Protein AF-A0A1X7UAL9-F1 (afdb_monomer_lite)

InterPro domains:
  IPR001965 Zinc finger, PHD-type [SM00249] (26-77)
  IPR013083 Zinc finger, RING/FYVE/PHD-type [G3DSA:3.30.40.10] (3-79)
  IPR034732 Extended PHD (ePHD) domain [PS51805] (1-77)
  IPR050701 Histone Modification Regulator [PTHR13793] (2-86)

Foldseek 3Di:
DAPDPVVSDDDDCVPVPPDPPFQQDQAPQPRDSPPDGWDFAPPPPGRHTHDPVSCVVVQWDWDADPNDTDTHDPVCSVVRPPPDDTQQDWDWDQDPDRDIDIDGHHDDDDFDWDWDADPVRDIDIDGPVPDDDPPDPDDPVVVVVVPPDPDPDDDDDD

Secondary structure (DSSP, 8-state):
-EEETTTTEEE--TTS-TTSTTSSPPPTTT--SSSS-EEE--STT---EEEHHHHHHTTPPEEEETTEEEEPPTTTGGGTSSSPPPTT-EEEEEETTTEEEEEE--------EEEEE-TTS-EEEEEGGG---TTS---HHHHHHTTS----------

Structure (mmCIF, N/CA/C/O backbone):
data_AF-A0A1X7UAL9-F1
#
_entry.id   AF-A0A1X7UAL9-F1
#
loop_
_atom_site.group_PDB
_atom_site.id
_atom_site.type_symbol
_atom_site.label_atom_id
_atom_site.label_alt_id
_atom_site.label_comp_id
_atom_site.label_asym_id
_atom_site.label_entity_id
_atom_site.label_seq_id
_atom_site.pdbx_PDB_ins_code
_atom_site.Cartn_x
_atom_site.Cartn_y
_atom_site.Cartn_z
_atom_site.occupancy
_atom_site.B_iso_or_equiv
_atom_site.auth_seq_id
_atom_site.auth_comp_id
_atom_site.auth_asym_id
_atom_site.auth_atom_id
_atom_site.pdbx_PDB_model_num
ATOM 1 N N . MET A 1 1 ? -0.526 5.353 -20.023 1.00 72.44 1 MET A N 1
ATOM 2 C CA . MET A 1 1 ? -1.793 6.107 -20.126 1.00 72.44 1 MET A CA 1
ATOM 3 C C . MET A 1 1 ? -2.829 5.142 -20.661 1.00 72.44 1 MET A C 1
ATOM 5 O O . MET A 1 1 ? -2.462 4.330 -21.499 1.00 72.44 1 MET A O 1
ATOM 9 N N . PHE A 1 2 ? -4.043 5.146 -20.127 1.00 85.00 2 PHE A N 1
ATOM 10 C CA . PHE A 1 2 ? -5.127 4.332 -20.676 1.00 85.00 2 PHE A CA 1
ATOM 11 C C . PHE A 1 2 ? -5.863 5.142 -21.737 1.00 85.00 2 PHE A C 1
ATOM 13 O O . PHE A 1 2 ? -5.919 6.365 -21.621 1.00 85.00 2 PHE A O 1
ATOM 20 N N . GLU A 1 3 ? -6.385 4.475 -22.759 1.00 87.31 3 GLU A N 1
ATOM 21 C CA . GLU A 1 3 ? -7.260 5.119 -23.742 1.00 87.31 3 GLU A CA 1
ATOM 22 C C . GLU A 1 3 ? -8.563 5.572 -23.077 1.00 87.31 3 GLU A C 1
ATOM 24 O O . GLU A 1 3 ? -8.964 6.723 -23.224 1.00 87.31 3 GLU A O 1
ATOM 29 N N . ASN A 1 4 ? -9.153 4.704 -22.247 1.00 86.19 4 ASN A N 1
ATOM 30 C CA . ASN A 1 4 ? -10.251 5.053 -21.358 1.00 86.19 4 ASN A CA 1
ATOM 31 C C . ASN A 1 4 ? -9.783 5.026 -19.883 1.00 86.19 4 ASN A C 1
ATOM 33 O O . ASN A 1 4 ? -9.446 3.952 -19.372 1.00 86.19 4 ASN A O 1
ATOM 37 N N . PRO A 1 5 ? -9.749 6.173 -19.178 1.00 86.44 5 PRO A N 1
ATOM 38 C CA . PRO A 1 5 ? -9.297 6.247 -17.788 1.00 86.44 5 PRO A CA 1
ATOM 39 C C . PRO A 1 5 ? -10.284 5.639 -16.781 1.00 86.44 5 PRO A C 1
ATOM 41 O O . PRO A 1 5 ? -9.836 5.076 -15.781 1.00 86.44 5 PRO A O 1
ATOM 44 N N . ASP A 1 6 ? -11.591 5.695 -17.053 1.00 87.38 6 ASP A N 1
ATOM 45 C CA . ASP A 1 6 ? -12.627 5.149 -16.166 1.00 87.38 6 ASP A CA 1
ATOM 46 C C . ASP A 1 6 ? -12.628 3.620 -16.210 1.00 87.38 6 ASP A C 1
ATOM 48 O O . ASP A 1 6 ? -12.648 2.945 -15.179 1.00 87.38 6 ASP A O 1
ATOM 52 N N . ARG A 1 7 ? -12.528 3.065 -17.422 1.00 88.56 7 ARG A N 1
ATOM 53 C CA . ARG A 1 7 ? -12.485 1.614 -17.656 1.00 88.56 7 ARG A CA 1
ATOM 54 C C . ARG A 1 7 ? -11.087 1.013 -17.504 1.00 88.56 7 ARG A C 1
ATOM 56 O O . ARG A 1 7 ? -10.958 -0.203 -17.425 1.00 88.56 7 ARG A O 1
ATOM 63 N N . LYS A 1 8 ? -10.048 1.855 -17.434 1.00 89.06 8 LYS A N 1
ATOM 64 C CA . LYS A 1 8 ? -8.630 1.464 -17.320 1.00 89.06 8 LYS A CA 1
ATOM 65 C C . LYS A 1 8 ? -8.203 0.488 -18.417 1.00 89.06 8 LYS A C 1
ATOM 67 O O . LYS A 1 8 ? -7.439 -0.448 -18.181 1.00 89.06 8 LYS A O 1
ATOM 72 N N . GLU A 1 9 ? -8.673 0.731 -19.635 1.00 86.69 9 GLU A N 1
ATOM 73 C CA . GLU A 1 9 ? -8.399 -0.121 -20.788 1.00 86.69 9 GLU A CA 1
ATOM 74 C C . GLU A 1 9 ? -8.551 0.638 -22.119 1.00 86.69 9 GLU A C 1
ATOM 76 O O . GLU A 1 9 ? -9.321 1.597 -22.195 1.00 86.69 9 GLU A O 1
ATOM 81 N N . PRO A 1 10 ? -7.843 0.205 -23.177 1.00 87.50 10 PRO A N 1
ATOM 82 C CA . PRO A 1 10 ? -6.565 -0.510 -23.135 1.00 87.50 10 PRO A CA 1
ATOM 83 C C . PRO A 1 10 ? -5.415 0.378 -22.618 1.00 87.50 10 PRO A C 1
ATOM 85 O O . PRO A 1 10 ? -5.495 1.608 -22.585 1.00 87.50 10 PRO A O 1
ATOM 88 N N . ILE A 1 11 ? -4.308 -0.250 -22.207 1.00 82.56 11 ILE A N 1
ATOM 89 C CA . ILE A 1 11 ? -3.069 0.470 -21.876 1.00 82.56 11 ILE A CA 1
ATOM 90 C C . ILE A 1 11 ? -2.415 0.926 -23.183 1.00 82.56 11 ILE A C 1
ATOM 92 O O . ILE A 1 11 ? -1.968 0.102 -23.979 1.00 82.56 11 ILE A O 1
ATOM 96 N N . LEU A 1 12 ? -2.275 2.235 -23.377 1.00 81.81 12 LEU A N 1
ATOM 97 C CA . LEU A 1 12 ? -1.528 2.795 -24.499 1.00 81.81 12 LEU A CA 1
ATOM 98 C C . LEU A 1 12 ? -0.024 2.612 -24.259 1.00 81.81 12 LEU A C 1
ATOM 100 O O . LEU A 1 12 ? 0.586 3.318 -23.446 1.00 81.81 12 LEU A O 1
ATOM 104 N N . LEU A 1 13 ? 0.575 1.657 -24.976 1.00 73.81 13 LEU A N 1
ATOM 105 C CA . LEU A 1 13 ? 2.001 1.319 -24.879 1.00 73.81 13 LEU A CA 1
ATOM 106 C C . LEU A 1 13 ? 2.903 2.213 -25.747 1.00 73.81 13 LEU A C 1
ATOM 108 O O . LEU A 1 13 ? 4.116 2.191 -25.574 1.00 73.81 13 LEU A O 1
ATOM 112 N N . ASN A 1 14 ? 2.340 3.022 -26.647 1.00 71.56 14 ASN A N 1
ATOM 113 C CA . ASN A 1 14 ? 3.104 3.788 -27.646 1.00 71.56 14 ASN A CA 1
ATOM 114 C C . ASN A 1 14 ? 4.049 4.832 -27.022 1.00 71.56 14 ASN A C 1
ATOM 116 O O . ASN A 1 14 ? 5.094 5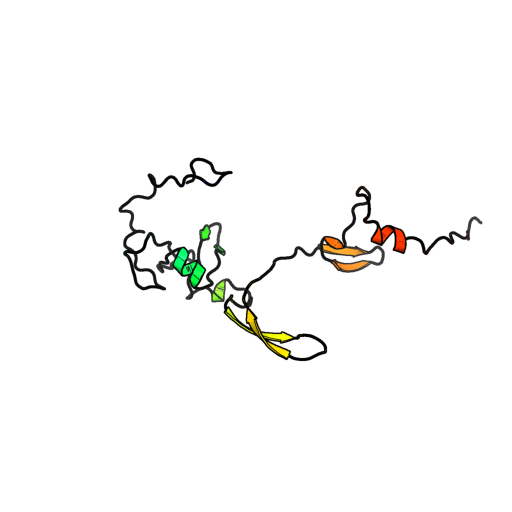.138 -27.585 1.00 71.56 14 ASN A O 1
ATOM 120 N N . ASN A 1 15 ? 3.711 5.324 -25.826 1.00 65.94 15 ASN A N 1
ATOM 121 C CA . ASN A 1 15 ? 4.517 6.293 -25.076 1.00 65.94 15 ASN A CA 1
ATOM 122 C C . ASN A 1 15 ? 5.477 5.638 -24.069 1.00 65.94 15 ASN A C 1
ATOM 124 O O . ASN A 1 15 ? 6.272 6.326 -23.427 1.00 65.94 15 ASN A O 1
ATOM 128 N N . LEU A 1 16 ? 5.428 4.310 -23.914 1.00 65.00 16 LEU A N 1
ATOM 129 C CA . LEU A 1 16 ? 6.483 3.568 -23.235 1.00 65.00 16 LEU A CA 1
ATOM 130 C C . LEU A 1 16 ? 7.595 3.401 -24.257 1.00 65.00 16 LEU A C 1
ATOM 132 O O . LEU A 1 16 ? 7.561 2.493 -25.084 1.00 65.00 16 LEU A O 1
ATOM 136 N N . SER A 1 17 ? 8.562 4.312 -24.237 1.00 56.16 17 SER A N 1
ATOM 137 C CA . SER A 1 17 ? 9.705 4.264 -25.142 1.00 56.16 17 SER A CA 1
ATOM 138 C C . SER A 1 17 ? 10.365 2.888 -25.016 1.00 56.16 17 SER A C 1
ATOM 140 O O . SER A 1 17 ? 11.026 2.599 -24.012 1.00 56.16 17 SER A O 1
ATOM 142 N N . ARG A 1 18 ? 10.155 2.032 -26.026 1.00 51.66 18 ARG A N 1
ATOM 143 C CA . ARG A 1 18 ? 10.855 0.760 -26.241 1.00 51.66 18 ARG A CA 1
ATOM 144 C C . ARG A 1 18 ? 12.320 1.108 -26.519 1.00 51.66 18 ARG A C 1
ATOM 146 O O . ARG A 1 18 ? 12.716 1.268 -27.664 1.00 51.66 18 ARG A O 1
ATOM 153 N N . GLY A 1 19 ? 13.085 1.353 -25.457 1.00 50.38 19 GLY A N 1
ATOM 154 C CA . GLY A 1 19 ? 14.436 1.923 -25.528 1.00 50.38 19 GLY A CA 1
ATOM 155 C C . GLY A 1 19 ? 14.742 3.003 -24.487 1.00 50.38 19 GLY A C 1
ATOM 156 O O . GLY A 1 19 ? 15.886 3.436 -24.389 1.00 50.38 19 GLY A O 1
ATOM 157 N N . SER A 1 20 ? 13.770 3.427 -23.676 1.00 53.66 20 SER A N 1
ATOM 158 C CA . SER A 1 20 ? 14.056 4.279 -22.519 1.00 53.66 20 SER A CA 1
ATOM 159 C C . SER A 1 20 ? 14.874 3.511 -21.481 1.00 53.66 20 SER A C 1
ATOM 161 O O . SER A 1 20 ? 14.705 2.302 -21.317 1.00 53.66 20 SER A O 1
ATOM 163 N N . SER A 1 21 ? 15.724 4.218 -20.731 1.00 57.16 21 SER A N 1
ATOM 164 C CA . SER A 1 21 ? 16.585 3.701 -19.649 1.00 57.16 21 SER A CA 1
ATOM 165 C C . SER A 1 21 ? 15.919 2.752 -18.637 1.00 57.16 21 SER A C 1
ATOM 167 O O . SER A 1 21 ? 16.626 2.197 -17.811 1.00 57.16 21 SER A O 1
ATOM 169 N N . ARG A 1 22 ? 14.596 2.548 -18.665 1.00 56.75 22 ARG A N 1
ATOM 170 C CA . ARG A 1 22 ? 13.803 1.734 -17.729 1.00 56.75 22 ARG A CA 1
ATOM 171 C C . ARG A 1 22 ? 13.667 0.253 -18.115 1.00 56.75 22 ARG A C 1
ATOM 173 O O . ARG A 1 22 ? 13.462 -0.570 -17.229 1.00 56.75 22 ARG A O 1
ATOM 180 N N . THR A 1 23 ? 13.811 -0.113 -19.393 1.00 58.22 23 THR A N 1
ATOM 181 C CA . THR A 1 23 ? 13.691 -1.518 -19.859 1.00 58.22 23 THR A CA 1
ATOM 182 C C . THR A 1 23 ? 15.023 -2.279 -19.872 1.00 58.22 23 THR A C 1
ATOM 184 O O . THR A 1 23 ? 15.072 -3.416 -20.321 1.00 58.22 23 THR A O 1
ATOM 187 N N . ARG A 1 24 ? 16.121 -1.651 -19.426 1.00 68.31 24 ARG A N 1
ATOM 188 C CA . ARG A 1 24 ? 17.458 -2.273 -19.300 1.00 68.31 24 ARG A CA 1
ATOM 189 C C . ARG A 1 24 ? 17.952 -2.385 -17.857 1.00 68.31 24 ARG A C 1
ATOM 191 O O . ARG A 1 24 ? 19.037 -2.912 -17.633 1.00 68.31 24 ARG A O 1
ATOM 198 N N . GLN A 1 25 ? 17.199 -1.869 -16.888 1.00 84.31 25 GLN A N 1
ATOM 199 C CA . GLN A 1 25 ? 17.623 -1.915 -15.491 1.00 84.31 25 GLN A CA 1
ATOM 200 C C . GLN A 1 25 ? 17.451 -3.319 -14.924 1.00 84.31 25 GLN A C 1
ATOM 202 O O . GLN A 1 25 ? 16.542 -4.052 -15.308 1.00 84.31 25 GLN A O 1
ATOM 207 N N . LYS A 1 26 ? 18.337 -3.681 -13.996 1.00 90.44 26 LYS A N 1
ATOM 208 C CA . LYS A 1 26 ? 18.282 -4.953 -13.280 1.00 90.44 26 LYS A CA 1
ATOM 209 C C . LYS A 1 26 ? 17.371 -4.797 -12.067 1.00 90.44 26 LYS A C 1
ATOM 211 O O . LYS A 1 26 ? 17.609 -3.926 -11.228 1.00 90.44 26 LYS A O 1
ATOM 216 N N . CYS A 1 27 ? 16.342 -5.632 -11.966 1.00 91.69 27 CYS A N 1
ATOM 217 C CA . CYS A 1 27 ? 15.481 -5.640 -10.789 1.00 91.69 27 CYS A CA 1
ATOM 218 C C . CYS A 1 27 ? 16.272 -6.110 -9.558 1.00 91.69 27 CYS A C 1
ATOM 220 O O . CYS A 1 27 ? 16.912 -7.156 -9.603 1.00 91.69 27 CYS A O 1
ATOM 222 N N . SER A 1 28 ? 16.201 -5.386 -8.438 1.00 91.81 28 SER A N 1
ATOM 223 C CA . SER A 1 28 ? 16.931 -5.765 -7.218 1.00 91.81 28 SER A CA 1
ATOM 224 C C . SER A 1 28 ? 16.343 -6.970 -6.476 1.00 91.81 28 SER A C 1
ATOM 226 O O . SER A 1 28 ? 16.976 -7.456 -5.550 1.00 91.81 28 SER A O 1
ATOM 228 N N . ILE A 1 29 ? 15.140 -7.423 -6.846 1.00 90.06 29 ILE A N 1
ATOM 229 C CA . ILE A 1 29 ? 14.481 -8.592 -6.245 1.00 90.06 29 ILE A CA 1
ATOM 230 C C . ILE A 1 29 ? 14.855 -9.853 -7.027 1.00 90.06 29 ILE A C 1
ATOM 232 O O . ILE A 1 29 ? 15.452 -10.766 -6.474 1.00 90.06 29 ILE A O 1
ATOM 236 N N . CYS A 1 30 ? 14.537 -9.901 -8.325 1.00 90.88 30 CYS A N 1
ATOM 237 C CA . CYS A 1 30 ? 14.758 -11.101 -9.137 1.00 90.88 30 CYS A CA 1
ATOM 238 C C . CYS A 1 30 ? 16.102 -11.115 -9.874 1.00 90.88 30 CYS A C 1
ATOM 240 O O . CYS A 1 30 ? 16.415 -12.099 -10.527 1.00 90.88 30 CYS A O 1
ATOM 242 N N . SER A 1 31 ? 16.887 -10.035 -9.810 1.00 88.81 31 SER A N 1
ATOM 243 C CA . SER A 1 31 ? 18.175 -9.908 -10.505 1.00 88.81 31 SER A CA 1
ATOM 244 C C . SER A 1 31 ? 18.115 -10.067 -12.032 1.00 88.81 31 SER A C 1
ATOM 246 O O . SER A 1 31 ? 19.150 -10.209 -12.672 1.00 88.81 31 SER A O 1
ATOM 248 N N . GLU A 1 32 ? 16.936 -9.950 -12.637 1.00 83.50 32 GLU A N 1
ATOM 249 C CA . GLU A 1 32 ? 16.747 -10.050 -14.085 1.00 83.50 32 GLU A CA 1
ATOM 250 C C . GLU A 1 32 ? 16.402 -8.690 -14.696 1.00 83.50 32 GLU A C 1
ATOM 252 O O . GLU A 1 32 ? 15.807 -7.828 -14.041 1.00 83.50 32 GLU A O 1
ATOM 257 N N . SER A 1 33 ? 16.776 -8.507 -15.964 1.00 74.62 33 SER A N 1
ATOM 258 C CA . SER A 1 33 ? 16.443 -7.324 -16.776 1.00 74.62 33 SER A CA 1
ATOM 259 C C . SER A 1 33 ? 15.566 -7.645 -17.992 1.00 74.62 33 SER A C 1
ATOM 261 O O . SER A 1 33 ? 15.082 -6.733 -18.656 1.00 74.62 33 SER A O 1
ATOM 263 N N . LYS A 1 34 ? 15.345 -8.932 -18.302 1.00 68.88 34 LYS A N 1
ATOM 264 C CA . LYS A 1 34 ? 14.634 -9.381 -19.516 1.00 68.88 34 LYS A CA 1
ATOM 265 C C . LYS A 1 34 ? 13.130 -9.611 -19.323 1.00 68.88 34 LYS A C 1
ATOM 267 O O . LYS A 1 34 ? 12.438 -9.859 -20.304 1.00 68.88 34 LYS A O 1
ATOM 272 N N . SER A 1 35 ? 12.616 -9.544 -18.094 1.00 72.00 35 SER A N 1
ATOM 273 C CA . SER A 1 35 ? 11.234 -9.929 -17.764 1.00 72.00 35 SER A CA 1
ATOM 274 C C . SER A 1 35 ? 10.226 -8.773 -17.720 1.00 72.00 35 SER A C 1
ATOM 276 O O . SER A 1 35 ? 9.070 -8.992 -17.362 1.00 72.00 35 SER A O 1
ATOM 278 N N . GLY A 1 36 ? 10.611 -7.553 -18.113 1.00 76.44 36 GLY A N 1
ATOM 279 C CA . GLY A 1 36 ? 9.679 -6.430 -18.216 1.00 76.44 36 GLY A CA 1
ATOM 280 C C . GLY A 1 36 ? 10.316 -5.060 -17.997 1.00 76.44 36 GLY A C 1
ATOM 281 O O . GLY A 1 36 ? 11.528 -4.885 -18.083 1.00 76.44 36 GLY A O 1
ATOM 282 N N . ALA A 1 37 ? 9.474 -4.059 -17.732 1.00 84.00 37 ALA A N 1
ATOM 283 C CA . ALA A 1 37 ? 9.918 -2.711 -17.395 1.00 84.00 37 ALA A CA 1
ATOM 284 C C . ALA A 1 37 ? 10.133 -2.574 -15.883 1.00 84.00 37 ALA A C 1
ATOM 286 O O . ALA A 1 37 ? 9.265 -2.944 -15.087 1.00 84.00 37 ALA A O 1
ATOM 287 N N . CYS A 1 38 ? 11.264 -1.990 -15.489 1.00 89.06 38 CYS A N 1
ATOM 288 C CA . CYS A 1 38 ? 11.510 -1.638 -14.099 1.00 89.06 38 CYS A CA 1
ATOM 289 C C . CYS A 1 38 ? 11.036 -0.213 -13.784 1.00 89.06 38 CYS A C 1
ATOM 291 O O . CYS A 1 38 ? 11.149 0.708 -14.598 1.00 89.06 38 CYS A O 1
ATOM 293 N N . VAL A 1 39 ? 10.572 -0.019 -12.553 1.00 90.00 39 VAL A N 1
ATOM 294 C CA . VAL A 1 39 ? 10.327 1.289 -11.942 1.00 90.00 39 VAL A CA 1
ATOM 295 C C . VAL A 1 39 ? 11.425 1.596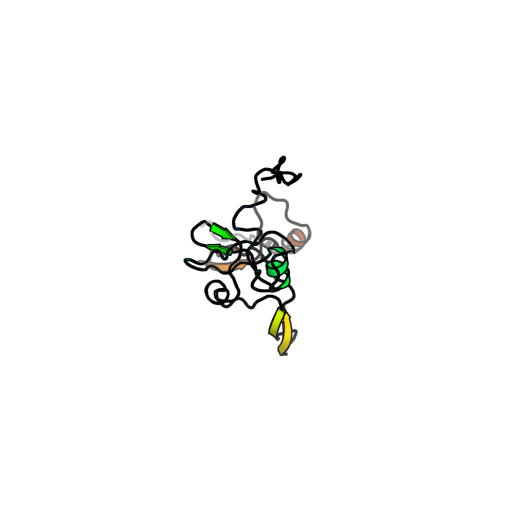 -10.927 1.00 90.00 39 VAL A C 1
ATOM 297 O O . VAL A 1 39 ? 11.958 0.692 -10.284 1.00 90.00 39 VAL A O 1
ATOM 300 N N . GLN A 1 40 ? 11.798 2.869 -10.815 1.00 92.06 40 GLN A N 1
ATOM 301 C CA . GLN A 1 40 ? 12.778 3.327 -9.833 1.00 92.06 40 GLN A CA 1
ATOM 302 C C . GLN A 1 40 ? 12.100 3.538 -8.477 1.00 92.06 40 GLN A C 1
ATOM 304 O O . GLN A 1 40 ? 10.961 4.006 -8.425 1.00 92.06 40 GLN A O 1
ATOM 309 N N . CYS A 1 41 ? 12.816 3.229 -7.398 1.00 92.88 41 CYS A N 1
ATOM 310 C CA . CYS A 1 41 ? 12.436 3.601 -6.039 1.00 92.88 41 CYS A CA 1
ATOM 311 C C . CYS A 1 41 ? 12.138 5.106 -5.956 1.00 92.88 41 CYS A C 1
ATOM 313 O O . CYS A 1 41 ? 12.919 5.918 -6.455 1.00 92.88 41 CYS A O 1
ATOM 315 N N . ILE A 1 42 ? 11.037 5.481 -5.304 1.00 93.31 42 ILE A N 1
ATOM 316 C CA . ILE A 1 42 ? 10.647 6.894 -5.163 1.00 93.31 42 ILE A CA 1
ATOM 317 C C . ILE A 1 42 ? 11.468 7.653 -4.112 1.00 93.31 42 ILE A C 1
ATOM 319 O O . ILE A 1 42 ? 11.393 8.880 -4.055 1.00 93.31 42 ILE A O 1
ATOM 323 N N . TRP A 1 43 ? 12.253 6.942 -3.296 1.00 92.69 43 TRP A N 1
ATOM 324 C CA . TRP A 1 43 ? 13.073 7.543 -2.248 1.00 92.69 43 TRP A CA 1
ATOM 325 C C . TRP A 1 43 ? 14.130 8.503 -2.831 1.00 92.69 43 TRP A C 1
ATOM 327 O O . TRP A 1 43 ? 14.774 8.159 -3.834 1.00 92.69 43 TRP A O 1
ATOM 337 N N . PRO A 1 44 ? 14.353 9.693 -2.232 1.00 90.31 44 PRO A N 1
ATOM 338 C CA . PRO A 1 44 ? 15.320 10.662 -2.732 1.00 90.31 44 PRO A CA 1
ATOM 339 C C . PRO A 1 44 ? 16.707 10.046 -2.928 1.00 90.31 44 PRO A C 1
ATOM 341 O O . PRO A 1 44 ? 17.236 9.372 -2.049 1.00 90.31 44 PRO A O 1
ATOM 344 N N . LYS A 1 45 ? 17.312 10.293 -4.098 1.00 90.81 45 LYS A N 1
ATOM 345 C CA . LYS A 1 45 ? 18.655 9.801 -4.468 1.00 90.81 45 LYS A CA 1
ATOM 346 C C . LYS A 1 45 ? 18.805 8.266 -4.443 1.00 90.81 45 LYS A C 1
ATOM 348 O O . LYS A 1 45 ? 19.927 7.764 -4.443 1.00 90.81 45 LYS A O 1
ATOM 353 N N . CYS A 1 46 ? 17.710 7.504 -4.481 1.00 92.12 46 CYS A N 1
ATOM 354 C CA . CYS A 1 46 ? 17.766 6.053 -4.607 1.00 92.12 46 CYS A CA 1
ATOM 355 C C . CYS A 1 46 ? 17.705 5.605 -6.074 1.00 92.12 46 CYS A C 1
ATOM 357 O O . CYS A 1 46 ? 16.742 5.890 -6.778 1.00 92.12 46 CYS A O 1
ATOM 359 N N . TYR A 1 47 ? 18.686 4.818 -6.519 1.00 91.69 47 TYR A N 1
ATOM 360 C CA . TYR A 1 47 ? 18.741 4.242 -7.874 1.00 91.69 47 TYR A CA 1
ATOM 361 C C . TYR A 1 47 ? 18.427 2.741 -7.891 1.00 91.69 47 TYR A C 1
ATOM 363 O O . TYR A 1 47 ? 18.956 1.988 -8.702 1.00 91.69 47 TYR A O 1
ATOM 371 N N . THR A 1 48 ? 17.599 2.280 -6.951 1.00 91.88 48 THR A N 1
ATOM 372 C CA . THR A 1 48 ? 17.148 0.881 -6.932 1.00 91.88 48 THR A CA 1
ATOM 373 C C . THR A 1 48 ? 15.980 0.722 -7.893 1.00 91.88 48 THR A C 1
ATOM 375 O O . THR A 1 48 ? 15.054 1.533 -7.862 1.00 91.88 48 THR A O 1
ATOM 378 N N . TYR A 1 49 ? 16.013 -0.324 -8.713 1.00 92.12 49 TYR A N 1
ATOM 379 C CA . TYR A 1 49 ? 14.994 -0.611 -9.714 1.00 92.12 49 TYR A CA 1
ATOM 380 C C . TYR A 1 49 ? 14.284 -1.923 -9.405 1.00 92.12 49 TYR A C 1
ATOM 382 O O . TYR A 1 49 ? 14.902 -2.890 -8.958 1.00 92.12 49 TYR A O 1
ATOM 390 N N . LEU A 1 50 ? 12.976 -1.955 -9.634 1.00 91.62 50 LEU A N 1
ATOM 391 C CA . LEU A 1 50 ? 12.108 -3.076 -9.295 1.00 91.62 50 LEU A CA 1
ATOM 392 C C . LEU A 1 50 ? 11.122 -3.318 -10.436 1.00 91.62 50 LEU A C 1
ATOM 394 O O . LEU A 1 50 ? 10.586 -2.360 -10.991 1.00 91.62 50 LEU A O 1
ATOM 398 N N . HIS A 1 51 ? 10.820 -4.574 -10.761 1.00 91.44 51 HIS A N 1
ATOM 399 C CA . HIS A 1 51 ? 9.588 -4.854 -11.496 1.00 91.44 51 HIS A CA 1
ATOM 400 C C . HIS A 1 51 ? 8.394 -4.559 -10.590 1.00 91.44 51 HIS A C 1
ATOM 402 O O . HIS A 1 51 ? 8.426 -4.895 -9.405 1.00 91.44 51 HIS A O 1
ATOM 408 N N . VAL A 1 52 ? 7.330 -3.984 -11.155 1.00 88.69 52 VAL A N 1
ATOM 409 C CA . VAL A 1 52 ? 6.075 -3.734 -10.423 1.00 88.69 52 VAL A CA 1
ATOM 410 C C . VAL A 1 52 ? 5.540 -5.036 -9.822 1.00 88.69 52 VAL A C 1
ATOM 412 O O . VAL A 1 52 ? 5.195 -5.076 -8.647 1.00 88.69 52 VAL A O 1
ATOM 415 N N . THR A 1 53 ? 5.571 -6.124 -10.593 1.00 89.12 53 THR A N 1
ATOM 416 C CA . THR A 1 53 ? 5.156 -7.454 -10.134 1.00 89.12 53 THR A CA 1
ATOM 417 C C . THR A 1 53 ? 6.067 -8.002 -9.038 1.00 89.12 53 THR A C 1
ATOM 419 O O . THR A 1 53 ? 5.570 -8.484 -8.028 1.00 89.12 53 THR A O 1
ATOM 422 N N . CYS A 1 54 ? 7.395 -7.896 -9.171 1.00 90.50 54 CYS A N 1
ATOM 423 C CA . CYS A 1 54 ? 8.311 -8.327 -8.109 1.00 90.50 54 CYS A CA 1
ATOM 424 C C . CYS A 1 54 ? 8.075 -7.557 -6.806 1.00 90.50 54 CYS A C 1
ATOM 426 O O . CYS A 1 54 ? 8.093 -8.169 -5.741 1.00 90.50 54 CYS A O 1
ATOM 428 N N . ALA A 1 55 ? 7.837 -6.244 -6.886 1.00 89.88 55 ALA A N 1
ATOM 429 C CA . ALA A 1 55 ? 7.510 -5.428 -5.723 1.00 89.88 55 ALA A CA 1
ATOM 430 C C . ALA A 1 55 ? 6.218 -5.920 -5.045 1.00 89.88 55 ALA A C 1
ATOM 432 O O . ALA A 1 55 ? 6.229 -6.162 -3.842 1.00 89.88 55 ALA A O 1
ATOM 433 N N . GLN A 1 56 ? 5.162 -6.186 -5.825 1.00 85.06 56 GLN A N 1
ATOM 434 C CA . GLN A 1 56 ? 3.906 -6.762 -5.323 1.00 85.06 56 GLN A CA 1
ATOM 435 C C . GLN A 1 56 ? 4.112 -8.122 -4.634 1.00 85.06 56 GLN A C 1
ATOM 437 O O . GLN A 1 56 ? 3.612 -8.328 -3.533 1.00 85.06 56 GLN A O 1
ATOM 442 N N . TYR A 1 57 ? 4.879 -9.035 -5.242 1.00 87.38 57 TYR A N 1
ATOM 443 C CA . TYR A 1 57 ? 5.172 -10.352 -4.656 1.00 87.38 57 TYR A CA 1
ATOM 444 C C . TYR A 1 57 ? 6.091 -10.295 -3.431 1.00 87.38 57 TYR A C 1
ATOM 446 O O . TYR A 1 57 ? 6.091 -11.224 -2.629 1.00 87.38 57 TYR A O 1
ATOM 454 N N . SER A 1 58 ? 6.869 -9.223 -3.280 1.00 82.44 58 SER A N 1
ATOM 455 C CA . SER A 1 58 ? 7.779 -9.023 -2.143 1.00 82.44 58 SER A CA 1
ATOM 456 C C . SER A 1 58 ? 7.161 -8.156 -1.047 1.00 82.44 58 SER A C 1
ATOM 458 O O . SER A 1 58 ? 7.895 -7.547 -0.273 1.00 82.44 58 SER A O 1
ATOM 460 N N . SER A 1 59 ? 5.828 -8.065 -1.007 1.00 77.62 59 SER A N 1
ATOM 461 C CA . SER A 1 59 ? 5.072 -7.301 -0.007 1.00 77.62 59 SER A CA 1
ATOM 462 C C . SER A 1 59 ? 5.371 -5.797 0.024 1.00 77.62 59 SER A C 1
ATOM 464 O O . SER A 1 59 ? 5.045 -5.127 1.001 1.00 77.62 59 SER A O 1
ATOM 466 N N . LEU A 1 60 ? 5.955 -5.231 -1.036 1.00 85.06 60 LEU A N 1
ATOM 467 C CA . LEU A 1 60 ? 6.139 -3.787 -1.126 1.00 85.06 60 LEU A CA 1
ATOM 468 C C . LEU A 1 60 ? 4.827 -3.133 -1.538 1.00 85.06 60 LEU A C 1
ATOM 470 O O . LEU A 1 60 ? 4.283 -3.413 -2.608 1.00 85.06 60 LEU A O 1
ATOM 474 N N . VAL A 1 61 ? 4.345 -2.218 -0.705 1.00 82.62 61 VAL A N 1
ATOM 475 C CA . VAL A 1 61 ? 3.149 -1.426 -0.992 1.00 82.62 61 VAL A CA 1
ATOM 476 C C . VAL A 1 61 ? 3.521 -0.131 -1.726 1.00 82.62 61 VAL A C 1
ATOM 478 O O . VAL A 1 61 ? 4.572 0.456 -1.445 1.00 82.62 61 VAL A O 1
ATOM 481 N N . PRO A 1 62 ? 2.704 0.337 -2.688 1.00 87.62 62 PRO A N 1
ATOM 482 C CA . PRO A 1 62 ? 2.878 1.663 -3.265 1.00 87.62 62 PRO A CA 1
ATOM 483 C C . PRO A 1 62 ? 2.728 2.739 -2.188 1.00 87.62 62 PRO A C 1
ATOM 485 O O . PRO A 1 62 ? 1.760 2.737 -1.434 1.00 87.62 62 PRO A O 1
ATOM 488 N N . GLN A 1 63 ? 3.668 3.675 -2.155 1.00 87.44 63 GLN A N 1
ATOM 489 C CA . GLN A 1 63 ? 3.716 4.791 -1.222 1.00 87.44 63 GLN A CA 1
ATOM 490 C C . GLN A 1 63 ? 3.631 6.118 -1.976 1.00 87.44 63 GLN A C 1
ATOM 492 O O . GLN A 1 63 ? 3.942 6.197 -3.170 1.00 87.44 63 GLN A O 1
ATOM 497 N N . THR A 1 64 ? 3.222 7.173 -1.273 1.00 85.81 64 THR A N 1
ATOM 498 C CA . THR A 1 64 ? 3.254 8.545 -1.794 1.00 85.81 64 THR A CA 1
ATOM 499 C C . THR A 1 64 ? 4.243 9.363 -0.982 1.00 85.81 64 THR A C 1
ATOM 501 O O . THR A 1 64 ? 4.015 9.623 0.193 1.00 85.81 64 THR A O 1
ATOM 504 N N . LEU A 1 65 ? 5.336 9.784 -1.618 1.00 84.12 65 LEU A N 1
ATOM 505 C CA . LEU A 1 65 ? 6.393 10.566 -0.982 1.00 84.12 65 LEU A CA 1
ATOM 506 C C . LEU A 1 65 ? 6.589 11.879 -1.741 1.00 84.12 65 LEU A C 1
ATOM 508 O O . LEU A 1 65 ? 6.883 11.865 -2.937 1.00 84.12 65 LEU A O 1
ATOM 512 N N . ALA A 1 66 ? 6.419 13.013 -1.055 1.00 84.12 66 ALA A N 1
ATOM 513 C CA . ALA A 1 66 ? 6.588 14.354 -1.629 1.00 84.12 66 ALA A CA 1
ATOM 514 C C . ALA A 1 66 ? 5.860 14.543 -2.985 1.00 84.12 66 ALA A C 1
ATOM 516 O O . ALA A 1 66 ? 6.437 15.031 -3.957 1.00 84.12 66 ALA A O 1
ATOM 517 N N . GLY A 1 67 ? 4.603 14.087 -3.072 1.00 84.56 67 GLY A N 1
ATOM 518 C CA . GLY A 1 67 ? 3.771 14.192 -4.279 1.00 84.56 67 GLY A CA 1
ATOM 519 C C . GLY A 1 67 ? 4.081 13.180 -5.391 1.00 84.56 67 GLY A C 1
ATOM 520 O O . GLY A 1 67 ? 3.444 13.222 -6.441 1.00 84.56 67 GLY A O 1
ATOM 521 N N . LYS A 1 68 ? 5.027 12.254 -5.186 1.00 83.88 68 LYS A N 1
ATOM 522 C CA . LYS A 1 68 ? 5.325 11.157 -6.120 1.00 83.88 68 LYS A CA 1
ATOM 523 C C . LYS A 1 68 ? 4.744 9.851 -5.592 1.00 83.88 68 LYS A C 1
ATOM 525 O O . LYS A 1 68 ? 5.098 9.428 -4.496 1.00 83.88 68 LYS A O 1
ATOM 530 N N . SER A 1 69 ? 3.896 9.201 -6.384 1.00 86.25 69 SER A N 1
ATOM 531 C CA . SER A 1 69 ? 3.395 7.855 -6.099 1.00 86.25 69 SER A CA 1
ATOM 532 C C . SER A 1 69 ? 4.266 6.791 -6.773 1.00 86.25 69 SER A C 1
ATOM 534 O O . SER A 1 69 ? 4.696 6.942 -7.920 1.00 86.25 69 SER A O 1
ATOM 536 N N . GLY A 1 70 ? 4.561 5.708 -6.060 1.00 89.38 70 GLY A N 1
ATOM 537 C CA . GLY A 1 70 ? 5.345 4.591 -6.589 1.00 89.38 70 GLY A CA 1
ATOM 538 C C . GLY A 1 70 ? 5.823 3.650 -5.491 1.00 89.38 70 GLY A C 1
ATOM 539 O O . GLY A 1 70 ? 5.298 3.669 -4.388 1.00 89.38 70 GLY A O 1
ATOM 540 N N . PHE A 1 71 ? 6.813 2.808 -5.779 1.00 91.12 71 PHE A N 1
ATOM 541 C CA . PHE A 1 71 ? 7.342 1.863 -4.792 1.00 91.12 71 PHE A CA 1
ATOM 542 C C . PHE A 1 71 ? 8.566 2.423 -4.071 1.00 91.12 71 PHE A C 1
ATOM 544 O O . PHE A 1 71 ? 9.415 3.087 -4.672 1.00 91.12 71 PHE A O 1
ATOM 551 N N . VAL A 1 72 ? 8.681 2.083 -2.792 1.00 91.38 72 VAL A N 1
ATOM 552 C CA . VAL A 1 72 ? 9.878 2.279 -1.971 1.00 91.38 72 VAL A CA 1
ATOM 553 C C . VAL A 1 72 ? 10.570 0.921 -1.858 1.00 91.38 72 VAL A C 1
ATOM 555 O O . VAL A 1 72 ? 9.909 -0.086 -1.632 1.00 91.38 72 VAL A O 1
ATOM 558 N N . CYS A 1 73 ? 11.880 0.850 -2.107 1.00 90.88 73 CYS A N 1
ATOM 559 C CA . CYS A 1 73 ? 12.600 -0.426 -2.058 1.00 90.88 73 CYS A CA 1
ATOM 560 C C . CYS A 1 73 ? 12.898 -0.862 -0.618 1.00 90.88 73 CYS A C 1
ATOM 562 O O . CYS A 1 73 ? 12.969 -0.021 0.271 1.00 90.88 73 CYS A O 1
ATOM 564 N N . ASN A 1 74 ? 13.216 -2.147 -0.427 1.00 86.88 74 ASN A N 1
ATOM 565 C CA . ASN A 1 74 ? 13.490 -2.759 0.884 1.00 86.88 74 ASN A CA 1
ATOM 566 C C . ASN A 1 74 ? 14.541 -2.021 1.733 1.00 86.88 74 ASN A C 1
ATOM 568 O O . ASN A 1 74 ? 14.540 -2.154 2.948 1.00 86.88 74 ASN A O 1
ATOM 572 N N . LYS A 1 75 ? 15.438 -1.242 1.111 1.00 88.56 75 LYS A N 1
ATOM 573 C CA . LYS A 1 75 ? 16.440 -0.434 1.827 1.00 88.56 75 LYS A CA 1
ATOM 574 C C . LYS A 1 75 ? 15.848 0.769 2.573 1.00 88.56 75 LYS A C 1
ATOM 576 O O . LYS A 1 75 ? 16.515 1.289 3.450 1.00 88.56 75 LYS A O 1
ATOM 581 N N . HIS A 1 76 ? 14.643 1.199 2.203 1.00 88.75 76 HIS A N 1
ATOM 582 C CA . HIS A 1 76 ? 13.969 2.392 2.729 1.00 88.75 76 HIS A CA 1
ATOM 583 C C . HIS A 1 76 ? 12.553 2.071 3.244 1.00 88.75 76 HIS A C 1
ATOM 585 O O . HIS A 1 76 ? 11.830 2.957 3.680 1.00 88.75 76 HIS A O 1
ATOM 591 N N . THR A 1 77 ? 12.118 0.804 3.197 1.00 80.69 77 THR A N 1
ATOM 592 C CA . THR A 1 77 ? 10.786 0.382 3.669 1.00 80.69 77 THR A CA 1
ATOM 593 C C . THR A 1 77 ? 10.576 0.701 5.154 1.00 80.69 77 THR A C 1
ATOM 595 O O . THR A 1 77 ? 9.504 1.160 5.541 1.00 80.69 77 THR A O 1
ATOM 598 N N . SER A 1 78 ? 11.619 0.563 5.976 1.00 75.50 78 SER A N 1
ATOM 599 C CA . SER A 1 78 ? 11.589 0.917 7.402 1.00 75.50 78 SER A CA 1
ATOM 600 C C . SER A 1 78 ? 11.395 2.410 7.675 1.00 75.50 78 SER A C 1
ATOM 602 O O . SER A 1 78 ? 11.019 2.773 8.780 1.00 75.50 78 SER A O 1
ATOM 604 N N . GLU A 1 79 ? 11.681 3.277 6.702 1.00 77.06 79 GLU A N 1
ATOM 605 C CA . GLU A 1 79 ? 11.579 4.736 6.848 1.00 77.06 79 GLU A CA 1
ATOM 606 C C . GLU A 1 79 ? 10.171 5.253 6.516 1.00 77.06 79 GLU A C 1
ATOM 608 O O . GLU A 1 79 ? 9.878 6.424 6.743 1.00 77.06 79 GLU A O 1
ATOM 613 N N . VAL A 1 80 ? 9.311 4.397 5.949 1.00 75.12 80 VAL A N 1
ATOM 614 C CA . VAL A 1 80 ? 7.956 4.758 5.493 1.00 75.12 80 VAL A CA 1
ATOM 615 C C . VAL A 1 80 ? 6.874 3.977 6.227 1.00 75.12 80 VAL A C 1
ATOM 617 O O . VAL A 1 80 ? 5.735 4.425 6.315 1.00 75.12 80 VAL A O 1
ATOM 620 N N . ASN A 1 81 ? 7.214 2.816 6.777 1.00 69.25 81 ASN A N 1
ATOM 621 C CA . ASN A 1 81 ? 6.320 2.102 7.667 1.00 69.25 81 ASN A CA 1
ATOM 622 C C . ASN A 1 81 ? 6.476 2.679 9.078 1.00 69.25 81 ASN A C 1
ATOM 624 O O . ASN A 1 81 ? 7.485 2.424 9.732 1.00 69.25 81 ASN A O 1
ATOM 628 N N . ASP A 1 82 ? 5.468 3.415 9.558 1.00 61.50 82 ASP A N 1
ATOM 629 C CA . ASP A 1 82 ? 5.359 3.968 10.925 1.00 61.50 82 ASP A CA 1
ATOM 630 C C . ASP A 1 82 ? 5.213 2.866 12.007 1.00 61.50 82 ASP A C 1
ATOM 632 O O . ASP A 1 82 ? 4.321 2.890 12.854 1.00 61.50 82 ASP A O 1
ATOM 636 N N . GLY A 1 83 ? 6.039 1.819 11.952 1.00 60.28 83 GLY A N 1
ATOM 637 C CA . GLY A 1 83 ? 5.943 0.637 12.810 1.00 60.28 83 GLY A CA 1
ATOM 638 C C . GLY A 1 83 ? 4.829 -0.340 12.422 1.00 60.28 83 GLY A C 1
ATOM 639 O O . GLY A 1 83 ? 4.609 -1.319 13.135 1.00 60.28 83 GLY A O 1
ATOM 640 N N . ALA A 1 84 ? 4.135 -0.111 11.302 1.00 66.75 84 ALA A N 1
ATOM 641 C CA . ALA A 1 84 ? 3.179 -1.068 10.756 1.00 66.75 84 ALA A CA 1
ATOM 642 C C . ALA A 1 84 ? 3.924 -2.332 10.274 1.00 66.75 84 ALA A C 1
ATOM 644 O O . ALA A 1 84 ? 4.849 -2.214 9.468 1.00 66.75 84 ALA A O 1
ATOM 645 N N . PRO A 1 85 ? 3.565 -3.534 10.757 1.00 69.19 85 PRO A N 1
ATOM 646 C CA . PRO A 1 85 ? 4.248 -4.751 10.348 1.00 69.19 85 PRO A CA 1
ATOM 647 C C . PRO A 1 85 ? 3.909 -5.134 8.901 1.00 69.19 85 PRO A C 1
ATOM 649 O O . PRO A 1 85 ? 2.756 -5.054 8.474 1.00 69.19 85 PRO A O 1
ATOM 652 N N . ASP A 1 86 ? 4.923 -5.580 8.156 1.00 71.31 86 ASP A N 1
ATOM 653 C CA . ASP A 1 86 ? 4.789 -5.926 6.739 1.00 71.31 86 ASP A CA 1
ATOM 654 C C . ASP A 1 86 ? 3.916 -7.171 6.524 1.00 71.31 86 ASP A C 1
ATOM 656 O O . ASP A 1 86 ? 3.887 -8.087 7.357 1.00 71.31 86 ASP A O 1
ATOM 660 N N . LEU A 1 87 ? 3.273 -7.262 5.354 1.00 74.19 87 LEU A N 1
ATOM 661 C CA . LEU A 1 87 ? 2.626 -8.499 4.914 1.00 74.19 87 LEU A CA 1
ATOM 662 C C . LEU A 1 87 ? 3.654 -9.638 4.865 1.00 74.19 87 LEU A C 1
ATOM 664 O O . LEU A 1 87 ? 4.712 -9.520 4.249 1.00 74.19 87 LEU A O 1
ATOM 668 N N . GLY A 1 88 ? 3.324 -10.763 5.493 1.00 73.44 88 GLY A N 1
ATOM 669 C CA . GLY A 1 88 ? 4.215 -11.911 5.646 1.00 73.44 88 GLY A CA 1
ATOM 670 C C . GLY A 1 88 ? 5.044 -11.906 6.933 1.00 73.44 88 GLY A C 1
ATOM 671 O O . GLY A 1 88 ? 5.643 -12.935 7.248 1.00 73.44 88 GLY A O 1
ATOM 672 N N . SER A 1 89 ? 5.034 -10.816 7.708 1.00 76.38 89 SER A N 1
ATOM 673 C CA . SER A 1 89 ? 5.720 -10.757 9.004 1.00 76.38 89 SER A CA 1
ATOM 674 C C . SER A 1 89 ? 5.092 -11.717 10.013 1.00 76.38 89 SER A C 1
ATOM 676 O O . SER A 1 89 ? 3.864 -11.819 10.114 1.00 76.38 89 SER A O 1
ATOM 678 N N . CYS A 1 90 ? 5.941 -12.406 10.781 1.00 81.81 90 CYS A N 1
ATOM 679 C CA . CYS A 1 90 ? 5.517 -13.180 11.944 1.00 81.81 90 CYS A CA 1
ATOM 680 C C . CYS A 1 90 ? 5.251 -12.230 13.119 1.00 81.81 90 CYS A C 1
ATOM 682 O O . CYS A 1 90 ? 6.108 -11.424 13.477 1.00 81.81 90 CYS A O 1
ATOM 684 N N . VAL A 1 91 ? 4.069 -12.330 13.717 1.00 85.56 91 VAL A N 1
ATOM 685 C CA . VAL A 1 91 ? 3.588 -11.463 14.797 1.00 85.56 91 VAL A CA 1
ATOM 686 C C . VAL A 1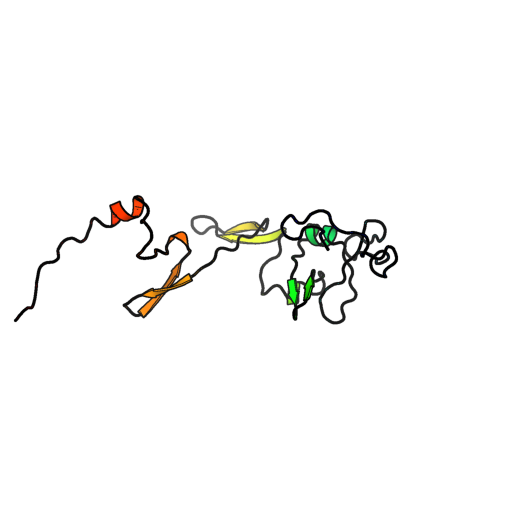 91 ? 2.955 -12.288 15.909 1.00 85.56 91 VAL A C 1
ATOM 688 O O . VAL A 1 91 ? 2.498 -13.405 15.682 1.00 85.56 91 VAL A O 1
ATOM 691 N N . LYS A 1 92 ? 2.884 -11.720 17.114 1.00 87.75 92 LYS A N 1
ATOM 692 C CA . LYS A 1 92 ? 2.133 -12.294 18.233 1.00 87.75 92 LYS A CA 1
ATOM 693 C C . LYS A 1 92 ? 0.769 -11.620 18.331 1.00 87.75 92 LYS A C 1
ATOM 695 O O . LYS A 1 92 ? 0.695 -10.409 18.531 1.00 87.75 92 LYS A O 1
ATOM 700 N N . VAL A 1 93 ? -0.304 -12.393 18.197 1.00 87.25 93 VAL A N 1
ATOM 701 C CA . VAL A 1 93 ? -1.686 -11.901 18.260 1.00 87.25 93 VAL A CA 1
ATOM 702 C C . VAL A 1 93 ? -2.379 -12.420 19.508 1.00 87.25 93 VAL A C 1
ATOM 704 O O . VAL A 1 93 ? -2.272 -13.592 19.860 1.00 87.25 93 VAL A O 1
ATOM 707 N N . LYS A 1 94 ? -3.114 -11.542 20.190 1.00 89.06 94 LYS A N 1
ATOM 708 C CA . LYS A 1 94 ? -3.998 -11.946 21.282 1.00 89.06 94 LYS A CA 1
ATOM 709 C C . LYS A 1 94 ? -5.298 -12.462 20.678 1.00 89.06 94 LYS A C 1
ATOM 711 O O . LYS A 1 94 ? -6.046 -11.682 20.092 1.00 89.06 94 LYS A O 1
ATOM 716 N N . TRP A 1 95 ? -5.565 -13.754 20.826 1.00 86.12 95 TRP A N 1
ATOM 717 C CA . TRP A 1 95 ? -6.762 -14.395 20.289 1.00 86.12 95 TRP A CA 1
ATOM 718 C C . TRP A 1 95 ? -7.566 -15.050 21.413 1.00 86.12 95 TRP A C 1
ATOM 720 O O . TRP A 1 95 ? -7.018 -15.778 22.237 1.00 86.12 95 TRP A O 1
ATOM 730 N N . SER A 1 96 ? -8.880 -14.798 21.450 1.00 80.44 96 SER A N 1
ATOM 731 C CA . SER A 1 96 ? -9.789 -15.274 22.509 1.00 80.44 96 SER A CA 1
ATOM 732 C C . SER A 1 96 ? -9.316 -14.912 23.936 1.00 80.44 96 SER A C 1
ATOM 734 O O . SER A 1 96 ? -8.562 -13.953 24.118 1.00 80.44 96 SER A O 1
ATOM 736 N N . LYS A 1 97 ? -9.852 -15.558 24.986 1.00 68.69 97 LYS A N 1
ATOM 737 C CA . LYS A 1 97 ? -9.678 -15.177 26.405 1.00 68.69 97 LYS A CA 1
ATOM 738 C C . LYS A 1 97 ? -8.207 -15.223 26.875 1.00 68.69 97 LYS A C 1
ATOM 740 O O . LYS A 1 97 ? -7.801 -16.140 27.571 1.00 68.69 97 LYS A O 1
ATOM 745 N N . ARG A 1 98 ? -7.471 -14.140 26.597 1.00 71.38 98 ARG A N 1
ATOM 746 C CA . ARG A 1 98 ? -6.1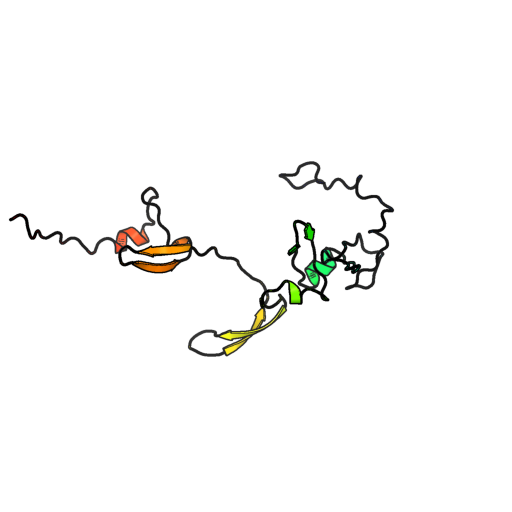29 -13.790 27.113 1.00 71.38 98 ARG A CA 1
ATOM 747 C C . ARG A 1 98 ? -4.948 -14.648 26.641 1.00 71.38 98 ARG A C 1
ATOM 749 O O . ARG A 1 98 ? -3.855 -14.456 27.161 1.00 71.38 98 ARG A O 1
ATOM 756 N N . GLU A 1 99 ? -5.116 -15.482 25.628 1.00 86.81 99 GLU A N 1
ATOM 757 C CA . GLU A 1 99 ? -4.011 -16.257 25.060 1.00 86.81 99 GLU A CA 1
ATOM 758 C C . GLU A 1 99 ? -3.341 -15.513 23.896 1.00 86.81 99 GLU A C 1
ATOM 760 O O . GLU A 1 99 ? -3.989 -14.775 23.146 1.00 86.81 99 GLU A O 1
ATOM 765 N N . ILE A 1 100 ? -2.019 -15.671 23.782 1.00 89.94 100 ILE A N 1
ATOM 766 C CA . ILE A 1 100 ? -1.189 -15.050 22.744 1.00 89.94 100 ILE A CA 1
ATOM 767 C C . ILE A 1 100 ? -0.669 -16.156 21.827 1.00 89.94 100 ILE A C 1
ATOM 769 O O . ILE A 1 100 ? -0.038 -17.097 22.301 1.00 89.94 100 ILE A O 1
ATOM 773 N N . TYR A 1 101 ? -0.898 -16.006 20.526 1.00 88.56 101 TYR A N 1
ATOM 774 C CA . TYR A 1 101 ? -0.509 -16.962 19.492 1.00 88.56 101 TYR A CA 1
ATOM 775 C C . TYR A 1 101 ? 0.473 -16.328 18.511 1.00 88.56 101 TYR A C 1
ATOM 777 O O . TYR A 1 101 ? 0.366 -15.140 18.201 1.00 88.56 101 TYR A O 1
ATOM 785 N N . ASP A 1 102 ? 1.408 -17.125 17.998 1.00 89.94 102 ASP A N 1
ATOM 786 C CA . ASP A 1 102 ? 2.219 -16.740 16.845 1.00 89.94 102 ASP A CA 1
ATOM 787 C C . ASP A 1 102 ? 1.382 -16.858 15.564 1.00 89.94 102 ASP A C 1
ATOM 789 O O . ASP A 1 102 ? 0.706 -17.860 15.328 1.00 89.94 102 ASP A O 1
ATOM 793 N N . ALA A 1 103 ? 1.413 -15.820 14.737 1.00 86.69 103 ALA A N 1
ATOM 794 C CA . ALA A 1 103 ? 0.655 -15.722 13.498 1.00 86.69 103 ALA A CA 1
ATOM 795 C C . ALA A 1 103 ? 1.481 -15.031 12.410 1.00 86.69 103 ALA A C 1
ATOM 797 O O . ALA A 1 103 ? 2.513 -14.418 12.675 1.00 86.69 103 ALA A O 1
ATOM 798 N N . ARG A 1 104 ? 1.009 -15.110 11.165 1.00 86.00 104 ARG A N 1
ATOM 799 C CA . ARG A 1 104 ? 1.579 -14.390 10.022 1.00 86.00 104 ARG A CA 1
ATOM 800 C C . ARG A 1 104 ? 0.545 -13.420 9.470 1.00 86.00 104 ARG A C 1
ATOM 802 O O . ARG A 1 104 ? -0.604 -13.807 9.263 1.00 86.00 104 ARG A O 1
ATOM 809 N N . ILE A 1 105 ? 0.957 -12.190 9.182 1.00 81.12 105 ILE A N 1
ATOM 810 C CA . ILE A 1 105 ? 0.074 -11.216 8.532 1.00 81.12 105 ILE A CA 1
ATOM 811 C C . ILE A 1 105 ? -0.130 -11.617 7.070 1.00 81.12 105 ILE A C 1
ATOM 813 O O . ILE A 1 105 ? 0.832 -11.717 6.315 1.00 81.12 105 ILE A O 1
ATOM 817 N N . ILE A 1 106 ? -1.384 -11.819 6.669 1.00 83.19 106 ILE A N 1
ATOM 818 C CA . ILE A 1 106 ? -1.761 -12.158 5.285 1.00 83.19 106 ILE A CA 1
ATOM 819 C C . ILE A 1 106 ? -2.479 -11.016 4.556 1.00 83.19 106 ILE A C 1
ATOM 821 O O . ILE A 1 106 ? -2.651 -11.074 3.344 1.00 83.19 106 ILE A O 1
ATOM 825 N N . GLY A 1 107 ? -2.898 -9.979 5.280 1.00 77.19 107 GLY A N 1
ATOM 826 C CA . GLY A 1 107 ? -3.645 -8.852 4.737 1.00 77.19 107 GLY A CA 1
ATOM 827 C C . GLY A 1 107 ? -3.915 -7.795 5.802 1.00 77.19 107 GLY A C 1
ATOM 828 O O . GLY A 1 107 ? -3.737 -8.043 6.995 1.00 77.19 107 GLY A O 1
ATOM 829 N N . TYR A 1 108 ? -4.370 -6.628 5.359 1.00 78.81 108 TYR A N 1
ATOM 830 C CA . TYR A 1 108 ? -4.877 -5.553 6.206 1.00 78.81 108 TYR A CA 1
ATOM 831 C C . TYR A 1 108 ? -6.213 -5.053 5.651 1.00 78.81 108 TYR A C 1
ATOM 833 O O . TYR A 1 108 ? -6.494 -5.158 4.457 1.00 78.81 108 TYR A O 1
ATOM 841 N N . THR A 1 109 ? -7.051 -4.504 6.525 1.00 79.88 109 THR A N 1
ATOM 842 C CA . THR A 1 109 ? -8.306 -3.853 6.146 1.00 79.88 109 THR A CA 1
ATOM 843 C C . THR A 1 109 ? -8.368 -2.508 6.842 1.00 79.88 109 THR A C 1
ATOM 845 O O . THR A 1 109 ? -8.274 -2.436 8.065 1.00 79.88 109 THR A O 1
ATOM 848 N N . THR A 1 110 ? -8.515 -1.442 6.061 1.00 74.81 110 THR A N 1
ATOM 849 C CA . THR A 1 110 ? -8.6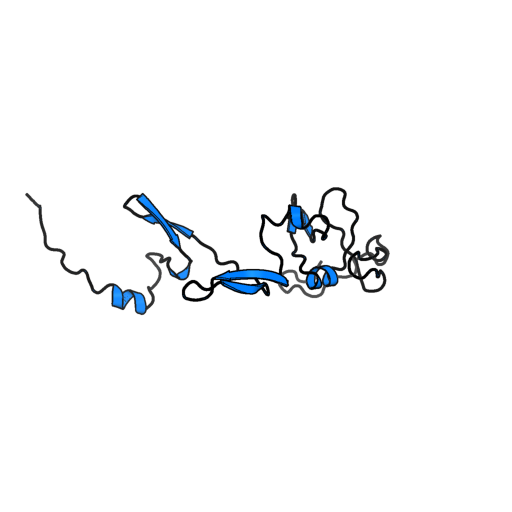85 -0.092 6.595 1.00 74.81 110 THR A CA 1
ATOM 850 C C . THR A 1 110 ? -10.166 0.142 6.842 1.00 74.81 110 THR A C 1
ATOM 852 O O . THR A 1 110 ? -10.946 0.189 5.894 1.00 74.81 110 THR A O 1
ATOM 855 N N . VAL A 1 111 ? -10.550 0.283 8.109 1.00 80.25 111 VAL A N 1
ATOM 856 C CA . VAL A 1 111 ? -11.917 0.646 8.497 1.00 80.25 111 VAL A CA 1
ATOM 857 C C . VAL A 1 111 ? -11.899 2.096 8.980 1.00 80.25 111 VAL A C 1
ATOM 859 O O . VAL A 1 111 ? -11.167 2.390 9.930 1.00 80.25 111 VAL A O 1
ATOM 862 N N . PRO A 1 112 ? -12.650 3.015 8.347 1.00 77.69 112 PRO A N 1
ATOM 863 C CA . PRO A 1 112 ? -12.728 4.391 8.812 1.00 77.69 112 PRO A CA 1
ATOM 864 C C . PRO A 1 112 ? -13.327 4.436 10.221 1.00 77.69 112 PRO A C 1
ATOM 866 O O . PRO A 1 112 ? -14.331 3.785 10.518 1.00 77.69 112 PRO A O 1
ATOM 869 N N . GLN A 1 113 ? -12.688 5.212 11.090 1.00 86.38 113 GLN A N 1
ATOM 870 C CA . GLN A 1 113 ? -13.141 5.461 12.451 1.00 86.38 113 GLN A CA 1
ATOM 871 C C . GLN A 1 113 ? -13.451 6.943 12.616 1.00 86.38 113 GLN A C 1
ATOM 873 O O . GLN A 1 113 ? -12.679 7.804 12.193 1.00 86.38 113 GLN A O 1
ATOM 878 N N . TYR A 1 114 ? -14.568 7.232 13.268 1.00 84.06 114 TYR A N 1
ATOM 879 C CA . TYR A 1 114 ? -15.043 8.580 13.520 1.00 84.06 114 TYR A CA 1
ATOM 880 C C . TYR A 1 114 ? -14.965 8.860 15.013 1.00 84.06 114 TYR A C 1
ATOM 882 O O . TYR A 1 114 ? -15.378 8.045 15.841 1.00 84.06 114 TYR A O 1
ATOM 890 N N . ARG A 1 115 ? -14.443 10.034 15.362 1.00 91.19 115 ARG A N 1
ATOM 891 C CA . ARG A 1 115 ? -14.455 10.524 16.738 1.00 91.19 115 ARG A CA 1
ATOM 892 C C . ARG A 1 115 ? -15.710 11.365 16.939 1.00 91.19 115 ARG A C 1
ATOM 894 O O . ARG A 1 115 ? -15.865 12.394 16.288 1.00 91.19 115 ARG A O 1
ATOM 901 N N . VAL A 1 116 ? -16.572 10.935 17.853 1.00 87.62 116 VAL A N 1
ATOM 902 C CA . VAL A 1 116 ? -17.798 11.650 18.226 1.00 87.62 116 VAL A CA 1
ATOM 903 C C . VAL A 1 116 ? -17.639 12.283 19.605 1.00 87.62 116 VAL A C 1
ATOM 905 O O . VAL A 1 116 ? -16.963 11.727 20.475 1.00 87.62 116 VAL A O 1
ATOM 908 N N . ILE A 1 117 ? -18.242 13.457 19.788 1.00 92.06 117 ILE A N 1
ATOM 909 C CA . ILE A 1 117 ? -18.341 14.156 21.074 1.00 92.06 117 ILE A CA 1
ATOM 910 C C . ILE A 1 117 ? -19.795 14.034 21.530 1.00 92.06 117 ILE A C 1
ATOM 912 O O . ILE A 1 117 ? -20.700 14.347 20.759 1.00 92.06 117 ILE A O 1
ATOM 916 N N . PHE A 1 118 ? -20.013 13.562 22.754 1.00 87.56 118 PHE A N 1
ATOM 917 C CA . PHE A 1 118 ? -21.341 13.494 23.366 1.00 87.56 118 PHE A CA 1
ATOM 918 C C . PHE A 1 118 ? -21.670 14.788 24.112 1.00 87.56 118 PHE A C 1
ATOM 920 O O . PHE A 1 118 ? -20.776 15.544 24.488 1.00 87.56 118 PHE A O 1
ATOM 927 N N . ASP A 1 119 ? -22.950 14.993 24.421 1.00 88.25 119 ASP A N 1
ATOM 928 C CA . ASP A 1 119 ? -23.442 16.185 25.129 1.00 88.25 119 ASP A CA 1
ATOM 929 C C . ASP A 1 119 ? -22.805 16.378 26.516 1.00 88.25 119 ASP A C 1
ATOM 931 O O . ASP A 1 119 ? -22.682 17.495 27.008 1.00 88.25 119 ASP A O 1
ATOM 935 N N . ASN A 1 120 ? -22.347 15.291 27.144 1.00 86.12 120 ASN A N 1
ATOM 936 C CA . ASN A 1 120 ? -21.613 15.323 28.412 1.00 86.12 120 ASN A CA 1
ATOM 937 C C . ASN A 1 120 ? -20.109 15.646 28.249 1.00 86.12 120 ASN A C 1
ATOM 939 O O . ASN A 1 120 ? -19.349 15.513 29.207 1.00 86.12 120 ASN A O 1
ATOM 943 N N . GLY A 1 121 ? -19.661 15.998 27.040 1.00 84.19 121 GLY A N 1
ATOM 944 C CA . GLY A 1 121 ? -18.269 16.310 26.705 1.00 84.19 121 GLY A CA 1
ATOM 945 C C . GLY A 1 121 ? -17.347 15.093 26.573 1.00 84.19 121 GLY A C 1
ATOM 946 O O . GLY A 1 121 ? -16.162 15.254 26.281 1.00 84.19 121 GLY A O 1
ATOM 947 N N . THR A 1 122 ? -17.852 13.871 26.772 1.00 91.56 122 THR A N 1
ATOM 948 C CA . THR A 1 122 ? -17.046 12.659 26.575 1.00 91.56 122 THR A CA 1
ATOM 949 C C . THR A 1 122 ? -16.830 12.383 25.090 1.00 91.56 122 THR A C 1
ATOM 951 O O . THR A 1 122 ? -17.614 12.802 24.237 1.00 91.56 122 THR A O 1
ATOM 954 N N . THR A 1 123 ? -15.749 11.671 24.770 1.00 91.31 123 THR A N 1
ATOM 955 C CA . THR A 1 123 ? -15.427 11.286 23.393 1.00 91.31 123 THR A CA 1
ATOM 956 C C . THR A 1 123 ? -15.397 9.778 23.248 1.00 91.31 123 THR A C 1
ATOM 958 O O . THR A 1 123 ? -14.986 9.062 24.162 1.00 91.31 123 THR A O 1
ATOM 961 N N . ASN A 1 124 ? -15.832 9.291 22.090 1.00 89.44 124 ASN A N 1
ATOM 962 C CA . ASN A 1 124 ? -15.707 7.886 21.721 1.00 89.44 124 ASN A CA 1
ATOM 963 C C . ASN A 1 124 ? -15.332 7.773 20.241 1.00 89.44 124 ASN A C 1
ATOM 965 O O . ASN A 1 124 ? -15.645 8.651 19.433 1.00 89.44 124 ASN A O 1
ATOM 969 N N . THR A 1 125 ? -14.626 6.700 19.912 1.00 90.50 125 THR A N 1
ATOM 970 C CA . THR A 1 125 ? -14.221 6.360 18.554 1.00 90.50 125 THR A CA 1
ATOM 971 C C . THR A 1 125 ? -15.088 5.203 18.079 1.00 90.50 125 THR A C 1
ATOM 973 O O . THR A 1 125 ? -15.033 4.113 18.647 1.00 90.50 125 THR A O 1
ATOM 976 N N . VAL A 1 126 ? -15.885 5.439 17.041 1.00 88.12 126 VAL A N 1
ATOM 977 C CA . VAL A 1 126 ? -16.847 4.468 16.504 1.00 88.12 126 VAL A CA 1
ATOM 978 C C . VAL A 1 126 ? -16.634 4.246 15.009 1.00 88.12 126 VAL A C 1
ATOM 980 O O . VAL A 1 126 ? -16.111 5.109 14.304 1.00 88.12 126 VAL A O 1
ATOM 983 N N . THR A 1 127 ? -17.017 3.071 14.522 1.00 87.75 127 THR A N 1
ATOM 984 C CA . THR A 1 127 ? -17.066 2.738 13.092 1.00 87.75 127 THR A CA 1
ATOM 985 C C . THR A 1 127 ? -18.358 3.263 12.455 1.00 87.75 127 THR A C 1
ATOM 987 O O . THR A 1 127 ? -19.317 3.588 13.156 1.00 87.75 127 THR A O 1
ATOM 990 N N . GLU A 1 128 ? -18.385 3.354 11.121 1.00 81.75 128 GLU A N 1
ATOM 991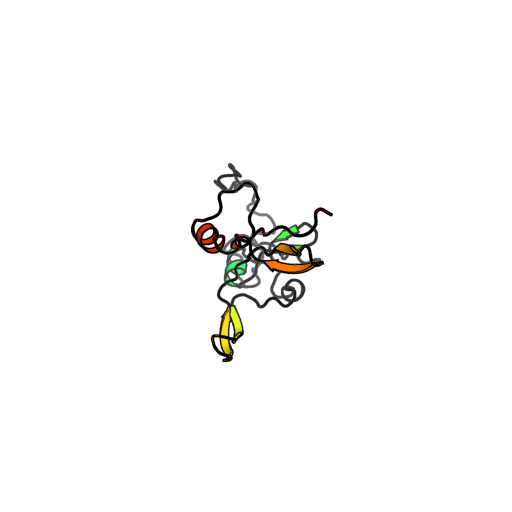 C CA . GLU A 1 128 ? -19.525 3.880 10.343 1.00 81.75 128 GLU A CA 1
ATOM 992 C C . GLU A 1 128 ? -20.863 3.204 10.684 1.00 81.75 128 GLU A C 1
ATOM 994 O O . GLU A 1 128 ? -21.890 3.865 10.772 1.00 81.75 128 GLU A O 1
ATOM 999 N N . GLU A 1 129 ? -20.845 1.901 10.972 1.00 78.25 129 GLU A N 1
ATOM 1000 C CA . GLU A 1 129 ? -22.032 1.108 11.326 1.00 78.25 129 GLU A CA 1
ATOM 1001 C C . GLU A 1 129 ? -22.766 1.581 12.602 1.00 78.25 129 GLU A C 1
ATOM 1003 O O . GLU A 1 129 ? -23.899 1.166 12.861 1.00 78.25 129 GLU A O 1
ATOM 1008 N N . PHE A 1 130 ? -22.137 2.442 13.409 1.00 79.75 130 PHE A N 1
ATOM 1009 C CA . PHE A 1 130 ? -22.716 3.026 14.623 1.00 79.75 130 PHE A CA 1
ATOM 1010 C C . PHE A 1 130 ? -23.087 4.508 14.476 1.00 79.75 130 PHE A C 1
ATOM 1012 O O . PHE A 1 130 ? -23.496 5.126 15.462 1.00 79.75 130 PHE A O 1
ATOM 1019 N N . ILE A 1 131 ? -22.954 5.087 13.281 1.00 79.69 131 ILE A N 1
ATOM 1020 C CA . ILE A 1 131 ? -23.282 6.489 13.010 1.00 79.69 131 ILE A CA 1
ATOM 1021 C C . ILE A 1 131 ? -24.618 6.545 12.288 1.00 79.69 131 ILE A C 1
ATOM 1023 O O . ILE A 1 131 ? -24.817 5.898 11.266 1.00 79.69 131 ILE A O 1
ATOM 1027 N N . TYR A 1 132 ? -25.535 7.345 12.823 1.00 75.00 132 TYR A N 1
ATOM 1028 C CA . TYR A 1 132 ? -26.873 7.493 12.270 1.00 75.00 132 TYR A CA 1
ATOM 1029 C C . TYR A 1 132 ? -27.145 8.968 12.001 1.00 75.00 132 TYR A C 1
ATOM 1031 O O . TYR A 1 132 ? -27.039 9.802 12.902 1.00 75.00 132 TYR A O 1
ATOM 1039 N N . SER A 1 133 ? -27.519 9.290 10.765 1.00 65.69 133 SER A N 1
ATOM 1040 C CA . SER A 1 133 ? -28.022 10.618 10.418 1.00 65.69 133 SER A CA 1
ATOM 1041 C C . SER A 1 133 ? -29.507 10.709 10.770 1.00 65.69 133 SER A C 1
ATOM 1043 O O . SER A 1 133 ? -30.260 9.770 10.520 1.00 65.69 133 SER A O 1
ATOM 1045 N N . LEU A 1 134 ? -29.961 11.855 11.288 1.00 59.19 134 LEU A N 1
ATOM 1046 C CA . LEU A 1 134 ? -31.370 12.087 11.660 1.00 59.19 134 LEU A CA 1
ATOM 1047 C C . LEU A 1 134 ? -32.368 11.894 10.494 1.00 59.19 134 LEU A C 1
ATOM 1049 O O . LEU A 1 134 ? -33.556 11.704 10.734 1.00 59.19 134 LEU A O 1
ATOM 1053 N N . ASN A 1 135 ? -31.884 11.909 9.248 1.00 59.78 135 ASN A N 1
ATOM 1054 C CA . ASN A 1 135 ? -32.692 11.816 8.030 1.00 59.78 135 ASN A CA 1
ATOM 1055 C C . ASN A 1 135 ? -32.672 10.429 7.357 1.00 59.78 135 ASN A C 1
ATOM 1057 O O . ASN A 1 135 ? -33.301 10.263 6.314 1.00 59.78 135 ASN A O 1
ATOM 1061 N N . GLU A 1 136 ? -31.967 9.437 7.909 1.00 59.34 136 GLU A N 1
ATOM 1062 C CA . GLU A 1 136 ? -31.879 8.095 7.317 1.00 59.34 136 GLU A CA 1
ATOM 1063 C C . GLU A 1 136 ? -32.774 7.093 8.073 1.00 59.34 136 GLU A C 1
ATOM 1065 O O . GLU A 1 136 ? -32.812 7.097 9.309 1.00 59.34 136 GLU A O 1
ATOM 1070 N N . PRO A 1 137 ? -33.535 6.221 7.380 1.00 52.94 137 PRO A N 1
ATOM 1071 C CA . PRO A 1 137 ? -34.385 5.245 8.047 1.00 52.94 137 PRO A CA 1
ATOM 1072 C C . PRO A 1 137 ? -33.549 4.241 8.853 1.00 52.94 137 PRO A C 1
ATOM 1074 O O . PRO A 1 137 ? -32.925 3.338 8.302 1.00 52.94 137 PRO A O 1
ATOM 1077 N N . LEU A 1 138 ? -33.608 4.360 10.183 1.00 57.72 138 LEU A N 1
ATOM 1078 C CA . LEU A 1 138 ? -32.921 3.460 11.111 1.00 57.72 138 LEU A CA 1
ATOM 1079 C C . LEU A 1 138 ? -33.240 1.974 10.821 1.00 57.72 138 LEU A C 1
ATOM 1081 O O . LEU A 1 138 ? -34.423 1.620 10.670 1.00 57.72 138 LEU A O 1
ATOM 1085 N N . PRO A 1 139 ? -32.229 1.079 10.827 1.00 56.41 139 PRO A N 1
ATOM 1086 C CA . PRO A 1 139 ? -32.429 -0.361 10.697 1.00 56.41 139 PRO A CA 1
ATOM 1087 C C . PRO A 1 139 ? -33.398 -0.897 11.759 1.00 56.41 139 PRO A C 1
ATOM 1089 O O . PRO A 1 139 ? -33.372 -0.469 12.916 1.00 56.41 139 PRO A O 1
ATOM 1092 N N . ARG A 1 140 ? -34.228 -1.891 11.400 1.00 50.47 140 ARG A N 1
ATOM 1093 C CA . ARG A 1 140 ? -35.277 -2.463 12.282 1.00 50.47 140 ARG A CA 1
ATOM 1094 C C . ARG A 1 140 ? -34.763 -2.832 13.686 1.00 50.47 140 ARG A C 1
ATOM 1096 O O . ARG A 1 140 ? -35.443 -2.560 14.666 1.00 50.47 140 ARG A O 1
ATOM 1103 N N . ARG A 1 141 ? -33.525 -3.336 13.785 1.00 54.59 141 ARG A N 1
ATOM 1104 C CA . ARG A 1 141 ? -32.867 -3.718 15.051 1.00 54.59 141 ARG A CA 1
ATOM 1105 C C . ARG A 1 141 ? -32.718 -2.574 16.066 1.00 54.59 141 ARG A C 1
ATOM 1107 O O . ARG A 1 141 ? -32.706 -2.841 17.264 1.00 54.59 141 ARG A O 1
ATOM 1114 N N . VAL A 1 142 ? -32.589 -1.327 15.607 1.00 55.34 142 VAL A N 1
ATOM 1115 C CA . VAL A 1 142 ? -32.445 -0.144 16.478 1.00 55.34 142 VAL A CA 1
ATOM 1116 C C . VAL A 1 142 ? -33.815 0.344 16.958 1.00 55.34 142 VAL A C 1
ATOM 1118 O O . VAL A 1 142 ? -33.957 0.725 18.118 1.00 55.34 142 VAL A O 1
ATOM 1121 N N . LYS A 1 143 ? -34.854 0.233 16.115 1.00 54.84 143 LYS A N 1
ATOM 1122 C CA . LYS A 1 143 ? -36.244 0.568 16.482 1.00 54.84 143 LYS A CA 1
ATOM 1123 C C . LYS A 1 143 ? -36.757 -0.285 17.644 1.00 54.84 143 LYS A C 1
ATOM 1125 O O . LYS A 1 143 ? -37.433 0.237 18.525 1.00 54.84 143 LYS A O 1
ATOM 1130 N N . ASP A 1 144 ? -36.387 -1.563 17.677 1.00 53.00 144 ASP A N 1
ATOM 1131 C CA . ASP A 1 144 ? -36.811 -2.482 18.740 1.00 53.00 144 ASP A CA 1
ATOM 1132 C C . ASP A 1 144 ? -36.134 -2.179 20.091 1.00 53.00 144 ASP A C 1
ATOM 1134 O O . ASP A 1 144 ? -36.742 -2.392 21.138 1.00 53.00 144 ASP A O 1
ATOM 1138 N N . LYS A 1 145 ? -34.917 -1.608 20.088 1.00 55.44 145 LYS A N 1
ATOM 1139 C CA . LYS A 1 145 ? -34.220 -1.150 21.309 1.00 55.44 145 LYS A CA 1
ATOM 1140 C C . LYS A 1 145 ? -34.639 0.248 21.782 1.00 55.44 145 LYS A C 1
ATOM 1142 O O . LYS A 1 145 ? -34.427 0.569 22.945 1.00 55.44 145 LYS A O 1
ATOM 1147 N N . LEU A 1 146 ? -35.259 1.058 20.921 1.00 51.19 146 LEU A N 1
ATOM 1148 C CA . LEU A 1 146 ? -35.767 2.399 21.256 1.00 51.19 146 LEU A CA 1
ATOM 1149 C C . LEU A 1 146 ? -37.120 2.387 21.997 1.00 51.19 146 LEU A C 1
ATOM 1151 O O . LEU A 1 146 ? -37.611 3.443 22.382 1.00 51.19 146 LEU A O 1
ATOM 1155 N N . LYS A 1 147 ? -37.725 1.218 22.248 1.00 46.56 147 LYS A N 1
ATOM 1156 C CA . LYS A 1 147 ? -39.008 1.098 22.970 1.00 46.56 147 LYS A CA 1
ATOM 1157 C C . LYS A 1 147 ? -38.918 1.182 24.501 1.00 46.56 147 LYS A C 1
ATOM 1159 O O . LYS A 1 147 ? -39.909 0.914 25.173 1.00 46.56 147 LYS A O 1
ATOM 1164 N N . VAL A 1 148 ? -37.779 1.575 25.073 1.00 50.53 148 VAL A N 1
ATOM 1165 C CA . VAL A 1 148 ? -37.633 1.730 26.530 1.00 50.53 148 VAL A CA 1
ATOM 1166 C C . VAL A 1 148 ? -37.050 3.099 26.861 1.00 50.53 148 VAL A C 1
ATOM 1168 O O . VAL A 1 148 ? -35.856 3.242 27.081 1.00 50.53 148 VAL A O 1
ATOM 1171 N N . CYS A 1 149 ? -37.919 4.109 26.835 1.00 36.47 149 CYS A N 1
ATOM 1172 C CA . CYS A 1 149 ? -37.939 5.247 27.761 1.00 36.47 149 CYS A CA 1
ATOM 1173 C C . CYS A 1 149 ? -39.140 6.127 27.396 1.00 36.47 149 CYS A C 1
ATOM 1175 O O . CYS A 1 149 ? -39.012 7.209 26.831 1.00 36.47 149 CYS A O 1
ATOM 1177 N N . THR A 1 150 ? -40.344 5.633 27.684 1.00 43.72 150 THR A N 1
ATOM 1178 C CA . THR A 1 150 ? -41.551 6.464 27.689 1.00 43.72 150 THR A CA 1
ATOM 1179 C C . THR A 1 150 ? -42.018 6.605 29.126 1.00 43.72 150 THR A C 1
ATOM 1181 O O . THR A 1 150 ? -42.978 5.969 29.538 1.00 43.72 150 THR A O 1
ATOM 1184 N N . THR A 1 151 ? -41.333 7.462 29.880 1.00 35.22 151 THR A N 1
ATOM 1185 C CA . THR A 1 151 ? -41.950 8.130 31.028 1.00 35.22 151 THR A CA 1
ATOM 1186 C C . THR A 1 151 ? -41.460 9.569 31.057 1.00 35.22 151 THR A C 1
ATOM 1188 O O . THR A 1 151 ? -40.600 9.954 31.841 1.00 35.22 151 THR A O 1
ATOM 1191 N N . ILE A 1 152 ? -42.008 10.376 30.150 1.00 46.56 152 ILE A N 1
ATOM 1192 C CA . ILE A 1 152 ? -42.053 11.823 30.334 1.00 46.56 152 ILE A CA 1
ATOM 1193 C C . ILE A 1 152 ? -43.113 12.043 31.416 1.00 46.56 152 ILE A C 1
ATOM 1195 O O . ILE A 1 152 ? -44.297 12.143 31.106 1.00 46.56 152 ILE A O 1
ATOM 1199 N N . HIS A 1 153 ? -42.714 12.037 32.687 1.00 36.94 153 HIS A N 1
ATOM 1200 C CA . HIS A 1 153 ? -43.541 12.621 33.737 1.00 36.94 153 HIS A CA 1
ATOM 1201 C C . HIS A 1 153 ? -42.979 13.995 34.081 1.00 36.94 153 HIS A C 1
ATOM 1203 O O . HIS A 1 153 ? -41.812 14.145 34.441 1.00 36.94 153 HIS A O 1
ATOM 1209 N N . GLN A 1 154 ? -43.848 14.985 33.889 1.00 47.69 154 GLN A N 1
ATOM 1210 C CA . GLN A 1 154 ? -43.696 16.388 34.242 1.00 47.69 154 GLN A CA 1
ATOM 1211 C C . GLN A 1 154 ? -43.043 16.563 35.614 1.00 47.69 154 GLN A C 1
ATOM 1213 O O . GLN A 1 154 ? -43.527 16.008 36.598 1.00 47.69 154 GLN A O 1
ATOM 1218 N N . CYS A 1 155 ? -42.046 17.441 35.699 1.00 35.12 155 CYS A N 1
ATOM 1219 C CA . CYS A 1 155 ? -41.881 18.248 36.899 1.00 35.12 155 CYS A CA 1
ATOM 1220 C C . CYS A 1 155 ? -41.257 19.606 36.559 1.00 35.12 155 CYS A C 1
ATOM 1222 O O . CYS A 1 155 ? -40.242 19.677 35.870 1.00 35.12 155 CYS A O 1
ATOM 1224 N N . CYS A 1 156 ? -41.906 20.645 37.087 1.00 31.20 156 CYS A N 1
ATOM 1225 C CA . CYS A 1 156 ? -41.566 22.070 37.088 1.00 31.20 156 CYS A CA 1
ATOM 1226 C C . CYS A 1 156 ? -42.001 22.922 35.883 1.00 31.20 156 CYS A C 1
ATOM 1228 O O . CYS A 1 156 ? -41.189 23.484 35.153 1.00 31.20 156 CYS A O 1
ATOM 1230 N N . ALA A 1 157 ? -43.316 23.153 35.802 1.00 35.78 157 ALA A N 1
ATOM 1231 C CA . ALA A 1 157 ? -43.819 24.512 35.620 1.00 35.78 157 ALA A CA 1
ATOM 1232 C C . ALA A 1 157 ? -44.438 24.984 36.952 1.00 35.78 157 ALA A C 1
ATOM 1234 O O . ALA A 1 157 ? -45.485 24.469 37.338 1.00 35.78 157 ALA A O 1
ATOM 1235 N N . ARG A 1 158 ? -43.779 25.985 37.557 1.00 34.06 158 ARG A N 1
ATOM 1236 C CA . ARG A 1 158 ? -44.088 26.741 38.793 1.00 34.06 158 ARG A CA 1
ATOM 1237 C C . ARG A 1 158 ? -43.867 26.048 40.133 1.00 34.06 158 ARG A C 1
ATOM 1239 O O . ARG A 1 158 ? -44.470 24.988 40.378 1.00 34.06 158 ARG A O 1
#

Radius of gyration: 26.13 Å; chains: 1; bounding box: 63×44×66 Å

pLDDT: mean 76.61, std 15.8, range [31.2, 93.31]

Organism: Amphimedon queenslandica (NCBI:txid400682)

Sequence (158 aa):
MFENPDRKEPILLNNLSRGSSRTRQKCSICSESKSGACVQCIWPKCYTYLHVTCAQYSSLVPQTLAGKSGFVCNKHTSEVNDGAPDLGSCVKVKWSKREIYDARIIGYTTVPQYRVIFDNGTTNTVTEEFIYSLNEPLPRRVKDKLKVCTTIHQCCAR